Protein AF-A0A9P5VNW7-F1 (afdb_monomer_lite)

pLDDT: mean 82.95, std 14.69, range [48.78, 95.94]

Organism: NCBI:txid64525

Radius of gyration: 18.59 Å; chains: 1; bounding box: 66×27×34 Å

Secondary structure (DSSP, 8-state):
--TTTTTSTTSS--------EEEEEEETTS-EEEEEE-TT--EEEE---TTEEEEEEESSS--EEEESSSSS-S-EEEEPTTEEEE-GGG--EEE-S-TTSPPEE--S----TT-

Foldseek 3Di:
DCVVVVVVVVPPPPPVPFDKWWKWWAFPVRDIDIDIDTQQAKEKAFAQDQGGFKIFTEDDPKWKWFDLDRFPDDDTDIADYRGMDGPCNSTGMMIMHDPPHDYDYPDDDHDHPPD

Sequence (115 aa):
MYKFVLLLVALSAQMAHAQTYTVRLTNNSGYGVLLTAGADDRPCYCVKNTQTNTIESSFGDGVTKVFSRSDCTGSYSTIAPDNKIYNAQWVNSISFGNPNVASWPTGDGCPNYYD

Structure (mmCIF, N/CA/C/O backbone):
data_AF-A0A9P5VNW7-F1
#
_entry.id   AF-A0A9P5VNW7-F1
#
loop_
_atom_site.group_PDB
_atom_site.id
_atom_site.type_symbol
_atom_site.label_atom_id
_atom_site.label_alt_id
_atom_site.label_comp_id
_atom_site.label_asym_id
_atom_site.label_entity_id
_atom_site.label_seq_id
_atom_site.pdbx_PDB_ins_code
_atom_site.Cartn_x
_atom_site.Cartn_y
_atom_site.Cartn_z
_atom_site.occupancy
_atom_site.B_iso_or_equiv
_atom_site.auth_seq_id
_atom_site.auth_comp_id
_atom_site.auth_asym_id
_atom_site.auth_atom_id
_atom_site.pdbx_PDB_model_num
ATOM 1 N N . MET A 1 1 ? 54.433 5.546 -15.930 1.00 51.28 1 MET A N 1
ATOM 2 C CA . MET A 1 1 ? 53.412 4.477 -15.819 1.00 51.28 1 MET A CA 1
ATOM 3 C C . MET A 1 1 ? 52.406 4.794 -14.702 1.00 51.28 1 MET A C 1
ATOM 5 O O . MET A 1 1 ? 52.180 3.981 -13.825 1.00 51.28 1 MET A O 1
ATOM 9 N N . TYR A 1 2 ? 51.802 5.987 -14.722 1.00 51.44 2 TYR A N 1
ATOM 10 C CA . TYR A 1 2 ? 50.876 6.474 -13.676 1.00 51.44 2 TYR A CA 1
ATOM 11 C C . TYR A 1 2 ? 49.561 7.023 -14.259 1.00 51.44 2 TYR A C 1
ATOM 13 O O . TYR A 1 2 ? 48.603 7.254 -13.535 1.00 51.44 2 TYR A O 1
ATOM 21 N N . LYS A 1 3 ? 49.489 7.187 -15.590 1.00 48.78 3 LYS A N 1
ATOM 22 C CA . LYS A 1 3 ? 48.310 7.717 -16.292 1.00 48.78 3 LYS A CA 1
ATOM 23 C C . LYS A 1 3 ? 47.155 6.717 -16.435 1.00 48.78 3 LYS A C 1
ATOM 25 O O . LYS A 1 3 ? 46.026 7.151 -16.596 1.00 48.78 3 LYS A O 1
ATOM 30 N N . PHE A 1 4 ? 47.414 5.412 -16.335 1.00 52.12 4 PHE A N 1
ATOM 31 C CA . PHE A 1 4 ? 46.364 4.387 -16.435 1.00 52.12 4 PHE A CA 1
ATOM 32 C C . PHE A 1 4 ? 45.700 4.047 -15.094 1.00 52.12 4 PHE A C 1
ATOM 34 O O . PHE A 1 4 ? 44.583 3.547 -15.084 1.00 52.12 4 PHE A O 1
ATOM 41 N N . VAL A 1 5 ? 46.340 4.363 -13.962 1.00 54.38 5 VAL A N 1
ATOM 42 C CA . VAL A 1 5 ? 45.790 4.062 -12.626 1.00 54.38 5 VAL A CA 1
ATOM 43 C C . VAL A 1 5 ? 44.673 5.044 -12.246 1.00 54.38 5 VAL A C 1
ATOM 45 O O . VAL A 1 5 ? 43.717 4.664 -11.581 1.00 54.38 5 VAL A O 1
ATOM 48 N N . LEU A 1 6 ? 44.729 6.286 -12.742 1.00 52.50 6 LEU A N 1
ATOM 49 C CA . LEU A 1 6 ? 43.712 7.311 -12.468 1.00 52.50 6 LEU A CA 1
ATOM 50 C C . LEU A 1 6 ? 42.365 7.067 -13.171 1.00 52.50 6 LEU A C 1
ATOM 52 O O . LEU A 1 6 ? 41.358 7.617 -12.741 1.00 52.50 6 LEU A O 1
ATOM 56 N N . LEU A 1 7 ? 42.320 6.228 -14.213 1.00 52.22 7 LEU A N 1
ATOM 57 C CA . LEU A 1 7 ? 41.075 5.894 -14.918 1.00 52.22 7 LEU A CA 1
ATOM 58 C C . LEU A 1 7 ? 40.265 4.781 -14.232 1.00 52.22 7 LEU A C 1
ATOM 60 O O . LEU A 1 7 ? 39.061 4.698 -14.456 1.00 52.22 7 LEU A O 1
ATOM 64 N N . LEU A 1 8 ? 40.881 3.963 -13.368 1.00 51.78 8 LEU A N 1
ATOM 65 C CA . LEU A 1 8 ? 40.182 2.871 -12.673 1.00 51.78 8 LEU A CA 1
ATOM 66 C C . LEU A 1 8 ? 39.362 3.331 -11.456 1.00 51.78 8 LEU A C 1
ATOM 68 O O . LEU A 1 8 ? 38.465 2.611 -11.034 1.00 51.78 8 LEU A O 1
ATOM 72 N N . VAL A 1 9 ? 39.620 4.524 -10.908 1.00 55.94 9 VAL A N 1
ATOM 73 C CA . VAL A 1 9 ? 38.900 5.039 -9.722 1.00 55.94 9 VAL A CA 1
ATOM 74 C C . VAL A 1 9 ? 37.594 5.758 -10.101 1.00 55.94 9 VAL A C 1
ATOM 76 O O . VAL A 1 9 ? 36.726 5.957 -9.259 1.00 55.94 9 VAL A O 1
ATOM 79 N N . ALA A 1 10 ? 37.402 6.105 -11.378 1.00 54.03 10 ALA A N 1
ATOM 80 C CA . ALA A 1 10 ? 36.199 6.799 -11.848 1.00 54.03 10 ALA A CA 1
ATOM 81 C C . ALA A 1 10 ? 35.018 5.864 -12.184 1.00 54.03 10 ALA A C 1
ATOM 83 O O . ALA A 1 10 ? 33.925 6.354 -12.459 1.00 54.03 10 ALA A O 1
ATOM 84 N N . LEU A 1 11 ? 35.211 4.537 -12.175 1.00 54.84 11 LEU A N 1
ATOM 85 C CA . LEU A 1 11 ? 34.208 3.573 -12.659 1.00 54.84 11 LEU A CA 1
ATOM 86 C C . LEU A 1 11 ? 33.514 2.755 -11.556 1.00 54.84 11 LEU A C 1
ATOM 88 O O . LEU A 1 11 ? 32.689 1.899 -11.858 1.00 54.84 11 LEU A O 1
ATOM 92 N N . SER A 1 12 ? 33.804 3.002 -10.279 1.00 56.91 12 SER A N 1
ATOM 93 C CA . SER A 1 12 ? 33.273 2.195 -9.172 1.00 56.91 12 SER A CA 1
ATOM 94 C C . SER A 1 12 ? 32.530 3.043 -8.141 1.00 56.91 12 SER A C 1
ATOM 96 O O . SER A 1 12 ? 32.935 3.117 -6.985 1.00 56.91 12 SER A O 1
ATOM 98 N N . ALA A 1 13 ? 31.454 3.711 -8.553 1.00 54.38 13 ALA A N 1
ATOM 99 C CA . ALA A 1 13 ? 30.502 4.304 -7.611 1.00 54.38 13 ALA A CA 1
ATOM 100 C C . ALA A 1 13 ? 29.102 4.480 -8.219 1.00 54.38 13 ALA A C 1
ATOM 102 O O . ALA A 1 13 ? 28.414 5.453 -7.938 1.00 54.38 13 ALA A O 1
ATOM 103 N N . GLN A 1 14 ? 28.648 3.542 -9.050 1.00 54.75 14 GLN A N 1
ATOM 104 C CA . GLN A 1 14 ? 27.208 3.361 -9.227 1.00 54.75 14 GLN A CA 1
ATOM 105 C C . GLN A 1 14 ? 26.788 2.312 -8.207 1.00 54.75 14 GLN A C 1
ATOM 107 O O . GLN A 1 14 ? 26.656 1.132 -8.522 1.00 54.75 14 GLN A O 1
ATOM 112 N N . MET A 1 15 ? 26.669 2.728 -6.943 1.00 49.06 15 MET A N 1
ATOM 113 C CA . MET A 1 15 ? 25.884 1.943 -6.001 1.00 49.06 15 MET A CA 1
ATOM 114 C C . MET A 1 15 ? 24.460 1.973 -6.544 1.00 49.06 15 MET A C 1
ATOM 116 O O . MET A 1 15 ? 23.761 2.974 -6.402 1.00 49.06 15 MET A O 1
ATOM 120 N N . ALA A 1 16 ? 24.069 0.908 -7.242 1.00 51.81 16 ALA A N 1
ATOM 121 C CA . ALA A 1 16 ? 22.677 0.626 -7.517 1.00 51.81 16 ALA A CA 1
ATOM 122 C C . ALA A 1 16 ? 22.002 0.506 -6.149 1.00 51.81 16 ALA A C 1
ATOM 124 O O . ALA A 1 16 ? 22.081 -0.528 -5.486 1.00 51.81 16 ALA A O 1
ATOM 125 N N . HIS A 1 17 ? 21.430 1.609 -5.668 1.00 54.09 17 HIS A N 1
ATOM 126 C CA . HIS A 1 17 ? 20.517 1.564 -4.547 1.00 54.09 17 HIS A CA 1
ATOM 127 C C . HIS A 1 17 ? 19.375 0.665 -5.002 1.00 54.09 17 HIS A C 1
ATOM 129 O O . HIS A 1 17 ? 18.601 1.053 -5.872 1.00 54.09 17 HIS A O 1
ATOM 135 N N . ALA A 1 18 ? 19.312 -0.552 -4.462 1.00 61.03 18 ALA A N 1
ATOM 136 C CA . ALA A 1 18 ? 18.150 -1.406 -4.618 1.00 61.03 18 ALA A CA 1
ATOM 137 C C . ALA A 1 18 ? 16.964 -0.653 -4.000 1.00 61.03 18 ALA A C 1
ATOM 139 O O . ALA A 1 18 ? 16.787 -0.645 -2.780 1.00 61.03 18 ALA A O 1
ATOM 140 N N . GLN A 1 19 ? 16.213 0.074 -4.832 1.00 73.69 19 GLN A N 1
ATOM 141 C CA . GLN A 1 19 ? 15.018 0.778 -4.394 1.00 73.69 19 GLN A CA 1
ATOM 142 C C . GLN A 1 19 ? 14.027 -0.285 -3.925 1.00 73.69 19 GLN A C 1
ATOM 144 O O . GLN A 1 19 ? 13.680 -1.202 -4.661 1.00 73.69 19 GLN A O 1
ATOM 149 N N . THR A 1 20 ? 13.637 -0.206 -2.658 1.00 85.00 20 THR A N 1
ATOM 150 C CA . THR A 1 20 ? 12.613 -1.075 -2.085 1.00 85.00 20 THR A CA 1
ATOM 151 C C . THR A 1 20 ? 11.455 -0.185 -1.697 1.00 85.00 20 THR A C 1
ATOM 153 O O . THR A 1 20 ? 11.628 0.740 -0.904 1.00 85.00 20 THR A O 1
ATOM 156 N N . TYR A 1 21 ? 10.287 -0.455 -2.263 1.00 88.69 21 TYR A N 1
ATOM 157 C CA . TYR A 1 21 ? 9.066 0.263 -1.930 1.00 88.69 21 TYR A CA 1
ATOM 158 C C . TYR A 1 21 ? 8.377 -0.438 -0.776 1.00 88.69 21 TYR A C 1
ATOM 160 O O . TYR A 1 21 ? 8.341 -1.671 -0.735 1.00 88.69 21 TYR A O 1
ATOM 168 N N . THR A 1 22 ? 7.822 0.329 0.158 1.00 91.50 22 THR A N 1
ATOM 169 C CA . THR A 1 22 ? 7.189 -0.256 1.338 1.00 91.50 22 THR A CA 1
ATOM 170 C C . THR A 1 22 ? 5.845 0.380 1.648 1.00 91.50 22 THR A C 1
ATOM 172 O O . THR A 1 22 ? 5.639 1.580 1.469 1.00 91.50 22 THR A O 1
ATOM 175 N N . VAL A 1 23 ? 4.913 -0.443 2.120 1.00 92.75 23 VAL A N 1
ATOM 176 C CA . VAL A 1 23 ? 3.610 0.002 2.616 1.00 92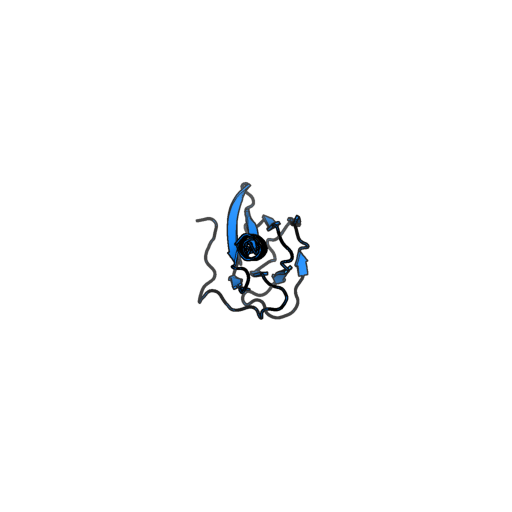.75 23 VAL A CA 1
ATOM 177 C C . VAL A 1 23 ? 3.370 -0.645 3.967 1.00 92.75 23 VAL A C 1
ATOM 179 O O . VAL A 1 23 ? 3.466 -1.864 4.101 1.00 92.75 23 VAL A O 1
ATOM 182 N N . ARG A 1 24 ? 3.041 0.160 4.977 1.00 93.50 24 ARG A N 1
ATOM 183 C CA . ARG A 1 24 ? 2.673 -0.331 6.305 1.00 93.50 24 ARG A CA 1
ATOM 184 C C . ARG A 1 24 ? 1.159 -0.304 6.474 1.00 93.50 24 ARG A C 1
ATOM 186 O O . ARG A 1 24 ? 0.524 0.739 6.323 1.00 93.50 24 ARG A O 1
ATOM 193 N N . LEU A 1 25 ? 0.594 -1.454 6.823 1.00 93.69 25 LEU A N 1
ATOM 194 C CA . LEU A 1 25 ? -0.806 -1.617 7.201 1.00 93.69 25 LEU A CA 1
ATOM 195 C C . LEU A 1 25 ? -0.887 -1.689 8.717 1.00 93.69 25 LEU A C 1
ATOM 197 O O . LEU A 1 25 ? -0.236 -2.548 9.297 1.00 93.69 25 LEU A O 1
ATOM 201 N N . THR A 1 26 ? -1.722 -0.874 9.352 1.00 94.56 26 THR A N 1
ATOM 202 C CA . THR A 1 26 ? -1.929 -0.933 10.809 1.00 94.56 26 THR A CA 1
ATOM 203 C C . THR A 1 26 ? -3.395 -1.184 11.110 1.00 94.56 26 THR A C 1
ATOM 205 O O . THR A 1 26 ? -4.260 -0.508 10.547 1.00 94.56 26 THR A O 1
ATOM 208 N N . ASN A 1 27 ? -3.686 -2.143 11.988 1.00 94.00 27 ASN A N 1
ATOM 209 C CA . ASN A 1 27 ? -5.049 -2.430 12.416 1.00 94.00 27 ASN A CA 1
ATOM 210 C C . ASN A 1 27 ? -5.538 -1.479 13.527 1.00 94.00 27 ASN A C 1
ATOM 212 O O . ASN A 1 27 ? -4.788 -0.647 14.043 1.00 94.00 27 ASN A O 1
ATOM 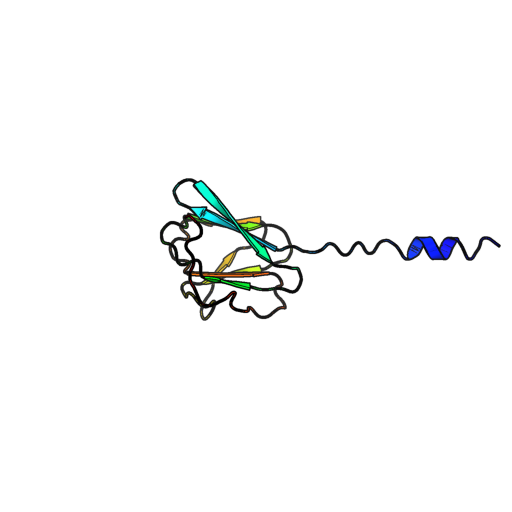216 N N . ASN A 1 28 ? -6.807 -1.610 13.920 1.00 91.50 28 ASN A N 1
ATOM 217 C CA . ASN A 1 28 ? -7.411 -0.811 14.996 1.00 91.50 28 ASN A CA 1
ATOM 218 C C . ASN A 1 28 ? -6.723 -0.986 16.368 1.00 91.50 28 ASN A C 1
ATOM 220 O O . ASN A 1 28 ? -6.790 -0.081 17.195 1.00 91.50 28 ASN A O 1
ATOM 224 N N . SER A 1 29 ? -6.052 -2.117 16.607 1.00 92.19 29 SER A N 1
ATOM 225 C CA . SER A 1 29 ? -5.316 -2.399 17.849 1.00 92.19 29 SER A CA 1
ATOM 226 C C . SER A 1 29 ? -3.884 -1.846 17.844 1.00 92.19 29 SER A C 1
ATOM 228 O O . SER A 1 29 ? -3.163 -2.014 18.825 1.00 92.19 29 SER A O 1
ATOM 230 N N . GLY A 1 30 ? -3.447 -1.215 16.749 1.00 91.44 30 GLY A N 1
ATOM 231 C CA . GLY A 1 30 ? -2.085 -0.702 16.585 1.00 91.44 30 GLY A CA 1
ATOM 232 C C . GLY A 1 30 ? -1.063 -1.735 16.096 1.00 91.44 30 GLY A C 1
ATOM 233 O O . GLY A 1 30 ? 0.106 -1.392 15.939 1.00 91.44 30 GLY A O 1
ATOM 234 N N . TYR A 1 31 ? -1.476 -2.977 15.822 1.00 92.00 31 TYR A N 1
ATOM 235 C CA . TYR A 1 31 ? -0.607 -3.989 15.221 1.00 92.00 31 TYR A CA 1
ATOM 236 C C . TYR A 1 31 ? -0.378 -3.675 13.739 1.00 92.00 31 TYR A C 1
ATOM 238 O O . TYR A 1 31 ? -1.326 -3.343 13.023 1.00 92.00 31 TYR A O 1
ATOM 246 N N . GLY A 1 32 ? 0.874 -3.775 13.283 1.00 91.62 32 GLY A N 1
ATOM 247 C CA . GLY A 1 32 ? 1.283 -3.360 11.946 1.00 91.62 32 GLY A CA 1
ATOM 248 C C . GLY A 1 32 ? 1.993 -4.451 11.148 1.00 91.62 32 GLY A C 1
ATOM 249 O O . GLY A 1 32 ? 2.851 -5.146 11.682 1.00 91.62 32 GLY A O 1
ATOM 250 N N . VAL A 1 33 ? 1.691 -4.532 9.852 1.00 91.50 33 VAL A N 1
ATOM 251 C CA . VAL A 1 33 ? 2.391 -5.372 8.869 1.00 91.50 33 VAL A CA 1
ATOM 252 C C . VAL A 1 33 ? 3.049 -4.502 7.815 1.00 91.50 33 VAL A C 1
ATOM 254 O O . VAL A 1 33 ? 2.473 -3.511 7.367 1.00 91.50 33 VAL A O 1
ATOM 257 N N . LEU A 1 34 ? 4.263 -4.878 7.418 1.00 91.69 34 LEU A N 1
ATOM 258 C CA . LEU A 1 34 ? 5.014 -4.224 6.356 1.00 91.69 34 LEU A CA 1
ATOM 259 C C . LEU A 1 34 ? 4.963 -5.078 5.087 1.00 91.69 34 LEU A C 1
ATOM 261 O O . LEU A 1 34 ? 5.400 -6.226 5.094 1.00 91.69 34 LEU A O 1
ATOM 265 N N . LEU A 1 35 ? 4.454 -4.499 4.006 1.00 90.94 35 LEU A N 1
ATOM 266 C CA . LEU A 1 35 ? 4.536 -5.049 2.658 1.00 90.94 35 LEU A CA 1
ATOM 267 C C . LEU A 1 35 ? 5.720 -4.409 1.934 1.00 90.94 35 LEU A C 1
ATOM 269 O O . LEU A 1 35 ? 5.984 -3.217 2.113 1.00 90.94 35 LEU A O 1
ATOM 273 N N . THR A 1 36 ? 6.416 -5.185 1.107 1.00 90.38 36 THR A N 1
ATOM 274 C CA . THR A 1 36 ? 7.593 -4.732 0.361 1.00 90.38 36 THR A CA 1
ATOM 275 C C . THR A 1 36 ? 7.477 -5.088 -1.120 1.00 90.38 36 THR A C 1
ATOM 277 O O . THR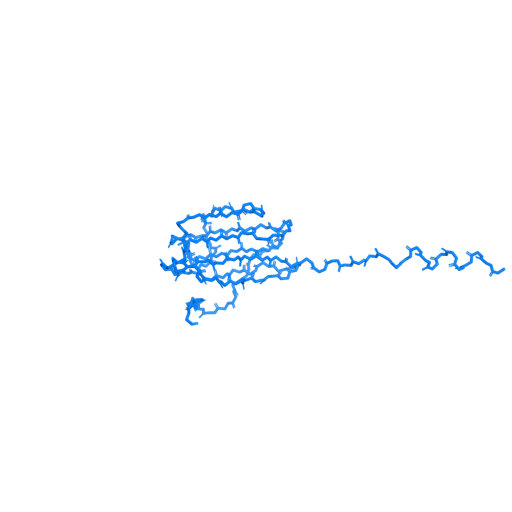 A 1 36 ? 6.834 -6.070 -1.485 1.00 90.38 36 THR A O 1
ATOM 280 N N . ALA A 1 37 ? 8.084 -4.272 -1.978 1.00 89.44 37 ALA A N 1
ATOM 281 C CA . ALA A 1 37 ? 8.204 -4.517 -3.411 1.00 89.44 37 ALA A CA 1
ATOM 282 C C . ALA A 1 37 ? 9.607 -4.126 -3.886 1.00 89.44 37 ALA A C 1
ATOM 284 O O . ALA A 1 37 ? 10.184 -3.157 -3.380 1.00 89.44 37 ALA A O 1
ATOM 285 N N . GLY A 1 38 ? 10.147 -4.877 -4.846 1.00 88.00 38 GLY A N 1
ATOM 286 C CA . GLY A 1 38 ? 11.418 -4.559 -5.491 1.00 88.00 38 GLY A CA 1
ATOM 287 C C . GLY A 1 38 ? 11.336 -3.328 -6.400 1.00 88.00 38 GLY A C 1
ATOM 288 O O . GLY A 1 38 ? 10.254 -2.826 -6.704 1.00 88.00 38 GLY A O 1
ATOM 289 N N . ALA A 1 39 ? 12.499 -2.859 -6.857 1.00 85.44 39 ALA A N 1
ATOM 290 C CA . ALA A 1 39 ? 12.638 -1.659 -7.689 1.00 85.44 39 ALA A CA 1
ATOM 291 C C . ALA A 1 39 ? 11.897 -1.755 -9.035 1.00 85.44 39 ALA A C 1
ATOM 293 O O . ALA A 1 39 ? 11.394 -0.757 -9.549 1.00 85.44 39 ALA A O 1
ATOM 294 N N . ASP A 1 40 ? 11.810 -2.964 -9.589 1.00 88.31 40 ASP A N 1
ATOM 295 C CA . ASP A 1 40 ? 11.175 -3.244 -10.880 1.00 88.31 40 ASP A CA 1
ATOM 296 C C . ASP A 1 40 ? 9.788 -3.878 -10.724 1.00 88.31 40 ASP A C 1
ATOM 298 O O . ASP A 1 40 ? 9.183 -4.320 -11.700 1.00 88.31 40 ASP A O 1
ATOM 302 N N . ASP A 1 41 ? 9.266 -3.903 -9.497 1.00 89.75 41 ASP A N 1
ATOM 303 C CA . ASP A 1 41 ? 8.009 -4.555 -9.180 1.00 89.75 41 ASP A CA 1
ATOM 304 C C . ASP A 1 41 ? 6.896 -3.557 -8.896 1.00 89.75 41 ASP A C 1
ATOM 306 O O . ASP A 1 41 ? 7.090 -2.435 -8.414 1.00 89.75 41 ASP A O 1
ATOM 310 N N . ARG A 1 42 ? 5.677 -4.025 -9.161 1.00 91.75 42 ARG A N 1
ATOM 311 C CA . ARG A 1 42 ? 4.455 -3.365 -8.730 1.00 91.75 42 ARG A CA 1
ATOM 312 C C . ARG A 1 42 ? 3.392 -4.392 -8.337 1.00 91.75 42 ARG A C 1
ATOM 314 O O . ARG A 1 42 ? 2.425 -4.596 -9.072 1.00 91.75 42 ARG A O 1
ATOM 321 N N . PRO A 1 43 ? 3.551 -5.074 -7.199 1.00 92.44 43 PRO A N 1
ATOM 322 C CA . PRO A 1 43 ? 2.563 -6.038 -6.751 1.00 92.44 43 PRO A CA 1
ATOM 323 C C . PRO A 1 43 ? 1.204 -5.376 -6.505 1.00 92.44 43 PRO A C 1
ATOM 325 O O . PRO A 1 43 ? 1.107 -4.216 -6.095 1.00 92.44 43 PRO A O 1
ATOM 328 N N . CYS A 1 44 ? 0.147 -6.139 -6.749 1.00 92.81 44 CYS A N 1
ATOM 329 C CA . CYS A 1 44 ? -1.202 -5.885 -6.282 1.00 92.81 44 CYS A CA 1
ATOM 330 C C . CYS A 1 44 ? -1.520 -6.873 -5.160 1.00 92.81 44 CYS A C 1
ATOM 332 O O . CYS A 1 44 ? -1.690 -8.067 -5.411 1.00 92.81 44 CYS A O 1
ATOM 334 N N . TYR A 1 45 ? -1.632 -6.356 -3.942 1.00 92.00 45 TYR A N 1
ATOM 335 C CA . TYR A 1 45 ? -2.033 -7.123 -2.771 1.00 92.00 45 TYR A CA 1
ATOM 336 C C . TYR A 1 45 ? -3.522 -6.935 -2.510 1.00 92.00 45 TYR A C 1
ATOM 338 O O . TYR A 1 45 ? -3.992 -5.801 -2.389 1.00 92.00 45 TYR A O 1
ATOM 346 N N . CYS A 1 46 ? -4.263 -8.030 -2.343 1.00 91.25 46 CYS A N 1
ATOM 347 C CA . CYS A 1 46 ? -5.572 -7.951 -1.704 1.00 91.25 46 CYS A CA 1
ATOM 348 C C . CYS A 1 46 ? -5.374 -7.701 -0.207 1.00 91.25 46 CYS A C 1
ATOM 350 O O . CYS A 1 46 ? -4.627 -8.436 0.431 1.00 91.25 46 CYS A O 1
ATOM 352 N N . VAL A 1 47 ? -6.047 -6.687 0.339 1.00 90.19 47 VAL A N 1
ATOM 353 C CA . VAL A 1 47 ? -5.990 -6.278 1.757 1.00 90.19 47 VAL A CA 1
ATOM 354 C C . VAL A 1 47 ? -7.378 -6.125 2.372 1.00 90.19 47 VAL A C 1
ATOM 356 O O . VAL A 1 47 ? -7.533 -5.419 3.360 1.00 90.19 47 VAL A O 1
ATOM 359 N N . LYS A 1 48 ? -8.393 -6.758 1.770 1.00 84.38 48 LYS A N 1
ATOM 360 C CA . LYS A 1 48 ? -9.800 -6.723 2.190 1.00 84.38 48 LYS A CA 1
ATOM 361 C C . LYS A 1 48 ? -9.952 -7.197 3.637 1.00 84.38 48 LYS A C 1
ATOM 363 O O . LYS A 1 48 ? -10.217 -8.365 3.903 1.00 84.38 48 LYS A O 1
ATOM 368 N N . ASN A 1 49 ? -9.767 -6.275 4.571 1.00 77.75 49 ASN A N 1
ATOM 369 C CA . ASN A 1 49 ? -9.796 -6.519 5.998 1.00 77.75 49 ASN A CA 1
ATOM 370 C C . ASN A 1 49 ? -10.452 -5.323 6.689 1.00 77.75 49 ASN A C 1
ATOM 372 O O . ASN A 1 49 ? -9.979 -4.190 6.612 1.00 77.75 49 ASN A O 1
ATOM 376 N N . THR A 1 50 ? -11.543 -5.584 7.408 1.00 75.69 50 THR A N 1
ATOM 377 C CA . THR A 1 50 ? -12.310 -4.548 8.114 1.00 75.69 50 THR A CA 1
ATOM 378 C C . THR A 1 50 ? -11.553 -3.936 9.292 1.00 75.69 50 THR A C 1
ATOM 380 O O . THR A 1 50 ? -12.033 -2.980 9.895 1.00 75.69 50 THR A O 1
ATOM 383 N N . GLN A 1 51 ? -10.392 -4.482 9.659 1.00 86.44 51 GLN A N 1
ATOM 384 C CA . GLN A 1 51 ? -9.579 -3.972 10.756 1.00 86.44 51 GLN A CA 1
ATOM 385 C C . GLN A 1 51 ? -8.497 -2.986 10.313 1.00 86.44 51 GLN A C 1
ATOM 387 O O . GLN A 1 51 ? -7.920 -2.345 11.190 1.00 86.44 51 GLN A O 1
ATOM 392 N N . THR A 1 52 ? -8.206 -2.845 9.013 1.00 91.69 52 THR A N 1
ATOM 393 C CA . THR A 1 52 ? -7.154 -1.935 8.531 1.00 91.69 52 THR A CA 1
ATOM 394 C C . THR A 1 52 ? -7.546 -0.484 8.801 1.00 91.69 52 THR A C 1
ATOM 396 O O . THR A 1 52 ? -8.414 0.089 8.147 1.00 91.69 52 THR A O 1
ATOM 399 N N . ASN A 1 53 ? -6.897 0.114 9.796 1.00 93.75 53 ASN A N 1
ATOM 400 C CA . ASN A 1 53 ? -7.154 1.475 10.240 1.00 93.75 53 ASN A CA 1
ATOM 401 C C . ASN A 1 53 ? -6.359 2.483 9.411 1.00 93.75 53 ASN A C 1
ATOM 403 O O . ASN A 1 53 ? -6.909 3.471 8.922 1.00 93.75 53 ASN A O 1
ATOM 407 N N . THR A 1 54 ? -5.063 2.222 9.235 1.00 95.38 54 THR A N 1
ATOM 408 C CA . THR A 1 54 ? -4.165 3.114 8.499 1.00 95.38 54 THR A CA 1
ATOM 409 C C . THR A 1 54 ? -3.371 2.367 7.449 1.00 95.38 54 THR A C 1
ATOM 411 O O . THR A 1 54 ? -2.924 1.242 7.681 1.00 95.38 54 THR A O 1
ATOM 414 N N . ILE A 1 55 ? -3.140 3.044 6.328 1.00 95.06 55 ILE A N 1
ATOM 415 C CA . ILE A 1 55 ? -2.207 2.619 5.288 1.00 95.06 55 ILE A CA 1
ATOM 416 C C . ILE A 1 55 ? -1.202 3.746 5.116 1.00 95.06 55 ILE A C 1
ATOM 418 O O . ILE A 1 55 ? -1.580 4.875 4.797 1.00 95.06 55 ILE A O 1
ATOM 422 N N . GLU A 1 56 ? 0.064 3.437 5.349 1.00 94.44 56 GLU A N 1
ATOM 423 C CA . GLU A 1 56 ? 1.184 4.360 5.230 1.00 94.44 56 GLU A CA 1
ATOM 424 C C . GLU A 1 56 ? 2.060 3.935 4.056 1.00 94.44 56 GLU A C 1
ATOM 426 O O . GLU A 1 56 ? 2.500 2.788 3.984 1.00 94.44 56 GLU A O 1
ATOM 431 N N . SER A 1 57 ? 2.279 4.857 3.123 1.00 91.12 57 SER A N 1
ATOM 432 C CA . SER A 1 57 ? 3.214 4.675 2.019 1.00 91.12 57 SER A CA 1
ATOM 433 C C . SER A 1 57 ? 4.580 5.153 2.487 1.00 91.12 57 SER A C 1
ATOM 435 O O . SER A 1 57 ? 4.735 6.325 2.818 1.00 91.12 57 SER A O 1
ATOM 437 N N . SER A 1 58 ? 5.568 4.268 2.518 1.00 77.19 58 SER A N 1
ATOM 438 C CA . SER A 1 58 ? 6.889 4.566 3.069 1.00 77.19 58 SER A CA 1
ATOM 439 C C . SER A 1 58 ? 7.968 4.525 1.987 1.00 77.19 58 SER A C 1
ATOM 441 O O . SER A 1 58 ? 8.083 3.527 1.274 1.00 77.19 58 SER A O 1
ATOM 443 N N . PHE A 1 59 ? 8.763 5.602 1.948 1.00 65.69 59 PHE A N 1
ATOM 444 C CA . PHE A 1 59 ? 10.053 5.806 1.279 1.00 65.69 59 PHE A CA 1
ATOM 445 C C . PHE A 1 59 ? 10.169 5.469 -0.219 1.00 65.69 59 PHE A C 1
ATOM 447 O O . PHE A 1 59 ? 9.978 4.342 -0.670 1.00 65.69 59 PHE A O 1
ATOM 454 N N . GLY A 1 60 ? 10.619 6.471 -0.980 1.00 63.47 60 GLY A N 1
ATOM 455 C CA . GLY A 1 60 ? 10.996 6.361 -2.390 1.00 63.47 60 GLY A CA 1
ATOM 456 C C . GLY A 1 60 ? 10.121 7.193 -3.328 1.00 63.47 60 GLY A C 1
ATOM 457 O O . GLY A 1 60 ? 9.199 7.889 -2.915 1.00 63.47 60 GLY A O 1
ATOM 458 N N . ASP A 1 61 ? 10.414 7.101 -4.619 1.00 69.44 61 ASP A N 1
ATOM 459 C CA . ASP A 1 61 ? 9.655 7.685 -5.737 1.00 69.44 61 ASP A CA 1
ATOM 460 C C . ASP A 1 61 ? 8.459 6.814 -6.179 1.00 69.44 61 ASP A C 1
ATOM 462 O O . ASP A 1 61 ? 7.834 7.052 -7.216 1.00 69.44 61 ASP A O 1
ATOM 466 N N . GLY A 1 62 ? 8.139 5.791 -5.385 1.00 77.12 62 GLY A N 1
ATOM 467 C CA . GLY A 1 62 ? 7.075 4.840 -5.657 1.00 77.12 62 GLY A CA 1
ATOM 468 C C . GLY A 1 62 ? 5.693 5.461 -5.519 1.00 77.12 62 GLY A C 1
ATOM 469 O O . GLY A 1 62 ? 5.478 6.428 -4.787 1.00 77.12 62 GLY A O 1
ATOM 470 N N . VAL A 1 63 ? 4.720 4.871 -6.211 1.00 87.88 63 VAL A N 1
ATOM 471 C CA . VAL A 1 63 ? 3.325 5.325 -6.160 1.00 87.88 63 VAL A CA 1
ATOM 472 C C . VAL A 1 63 ? 2.451 4.244 -5.552 1.00 87.88 63 VAL A C 1
ATOM 474 O O . VAL A 1 63 ? 2.270 3.183 -6.153 1.00 87.88 63 VAL A O 1
ATOM 477 N N . THR A 1 64 ? 1.834 4.560 -4.415 1.00 94.94 64 THR A N 1
ATOM 478 C CA . THR A 1 64 ? 0.852 3.696 -3.755 1.00 94.94 64 THR A CA 1
ATOM 479 C C . THR A 1 64 ? -0.557 4.068 -4.200 1.00 94.94 64 THR A C 1
ATOM 481 O O . THR A 1 64 ? -1.040 5.172 -3.947 1.00 94.94 64 THR A O 1
ATOM 484 N N . LYS A 1 65 ? -1.229 3.131 -4.866 1.00 95.12 65 LYS A N 1
ATOM 485 C CA . LYS A 1 65 ? -2.633 3.202 -5.272 1.00 95.12 65 LYS A CA 1
ATOM 486 C C . LYS A 1 65 ? -3.460 2.272 -4.398 1.00 95.12 65 LYS A C 1
ATOM 488 O O . LYS A 1 65 ? -3.104 1.108 -4.224 1.00 95.12 65 LYS A O 1
ATOM 493 N N . VAL A 1 66 ? -4.581 2.769 -3.897 1.00 95.81 66 VAL A N 1
ATOM 494 C CA . VAL A 1 66 ? -5.534 2.004 -3.088 1.00 95.81 66 VAL A CA 1
ATOM 495 C C . VAL A 1 66 ? -6.882 1.928 -3.792 1.00 95.81 66 VAL A C 1
ATOM 497 O O . VAL A 1 66 ? -7.324 2.897 -4.415 1.00 95.81 66 VAL A O 1
ATOM 500 N N . PHE A 1 67 ? -7.530 0.771 -3.693 1.00 95.19 67 PHE A N 1
ATOM 501 C CA . PHE A 1 67 ? -8.735 0.444 -4.447 1.00 95.19 67 PHE A CA 1
ATOM 502 C C . PHE A 1 67 ? -9.819 -0.090 -3.514 1.00 95.19 67 PHE A C 1
ATOM 504 O O . PHE A 1 67 ? -9.538 -0.806 -2.554 1.00 95.19 67 PHE A O 1
ATOM 511 N N . SER A 1 68 ? -11.078 0.200 -3.840 1.00 94.44 68 SER A N 1
ATOM 512 C CA . SER A 1 68 ? -12.239 -0.431 -3.199 1.00 94.44 68 SER A CA 1
ATOM 513 C C . SER A 1 68 ? -12.562 -1.811 -3.783 1.00 94.44 68 SER A C 1
ATOM 515 O O . SER A 1 68 ? -13.426 -2.517 -3.270 1.00 94.44 68 SER A O 1
ATOM 517 N N . ARG A 1 69 ? -11.882 -2.224 -4.855 1.00 92.31 69 ARG A N 1
ATOM 518 C CA . ARG A 1 69 ? -11.922 -3.591 -5.389 1.00 92.31 69 ARG A CA 1
ATOM 519 C C . ARG A 1 69 ? -10.749 -4.406 -4.857 1.00 92.31 69 ARG A C 1
ATOM 521 O O . ARG A 1 69 ? -9.802 -3.837 -4.341 1.00 92.31 69 ARG A O 1
ATOM 528 N N . SER A 1 70 ? -10.836 -5.730 -4.945 1.00 91.31 70 SER A N 1
ATOM 529 C CA . SER A 1 70 ? -9.818 -6.659 -4.429 1.00 91.31 70 SER A CA 1
ATOM 530 C C . SER A 1 70 ? -8.740 -7.042 -5.451 1.00 91.31 70 SER A C 1
ATOM 532 O O . SER A 1 70 ? -7.852 -7.818 -5.124 1.00 91.31 70 SER A O 1
ATOM 534 N N . ASP A 1 71 ? -8.821 -6.528 -6.679 1.00 89.50 71 ASP A N 1
ATOM 535 C CA . ASP A 1 71 ? -8.019 -6.940 -7.841 1.00 89.50 71 ASP A CA 1
ATOM 536 C C . ASP A 1 71 ? -7.185 -5.794 -8.451 1.00 89.50 71 ASP A C 1
ATOM 538 O O . ASP A 1 71 ? -6.668 -5.914 -9.558 1.00 89.50 71 ASP A O 1
ATOM 542 N N . CYS A 1 72 ? -7.070 -4.661 -7.747 1.00 92.31 72 CYS A N 1
ATOM 543 C CA . CYS A 1 72 ? -6.430 -3.427 -8.223 1.00 92.31 72 CYS A CA 1
ATOM 544 C C . CYS A 1 72 ? -6.963 -2.904 -9.567 1.00 92.31 72 CYS A C 1
ATOM 546 O O . CYS A 1 72 ? -6.231 -2.261 -10.324 1.00 92.31 72 CYS A O 1
ATOM 548 N N . THR A 1 73 ? -8.243 -3.147 -9.863 1.00 91.81 73 THR A N 1
ATOM 549 C CA . THR A 1 73 ? -8.922 -2.585 -11.035 1.00 91.81 73 THR A CA 1
ATOM 550 C C . THR A 1 73 ? -9.866 -1.440 -10.669 1.00 91.81 73 THR A C 1
ATOM 552 O O . THR A 1 73 ? -10.326 -1.303 -9.533 1.00 91.81 73 THR A O 1
ATOM 555 N N . GLY A 1 74 ? -10.205 -0.624 -11.670 1.00 91.38 74 GLY A N 1
ATOM 556 C CA . GLY A 1 74 ? -11.166 0.469 -11.535 1.00 91.38 74 GLY A CA 1
ATOM 557 C C . GLY A 1 74 ? -10.574 1.735 -10.914 1.00 91.38 74 GLY A C 1
ATOM 558 O O . GLY A 1 74 ? -9.380 2.011 -11.037 1.00 91.38 74 GLY A O 1
ATOM 559 N N . SER A 1 75 ? -11.441 2.536 -10.293 1.00 95.81 75 SER A N 1
ATOM 560 C CA . SER A 1 75 ? -11.059 3.800 -9.662 1.00 95.81 75 SER A CA 1
ATOM 561 C C . SER A 1 75 ? -10.157 3.574 -8.453 1.00 95.81 75 SER A C 1
ATOM 563 O O . SER A 1 75 ? -10.375 2.653 -7.664 1.00 95.81 75 SER A O 1
ATOM 565 N N . TYR A 1 76 ? -9.181 4.461 -8.284 1.00 95.38 76 TYR A N 1
ATOM 566 C CA . TYR A 1 76 ? -8.221 4.408 -7.191 1.00 95.38 76 TYR A CA 1
ATOM 567 C C . TYR A 1 76 ? -8.008 5.776 -6.558 1.00 95.38 76 TYR A C 1
ATOM 569 O O . TYR A 1 76 ? -8.198 6.811 -7.199 1.00 95.38 76 TYR A O 1
ATOM 577 N N . SER A 1 77 ? -7.534 5.752 -5.316 1.00 95.94 77 SER A N 1
ATOM 578 C CA . SER A 1 77 ? -6.917 6.904 -4.659 1.00 95.94 77 SER A CA 1
ATOM 579 C C . SER A 1 77 ? -5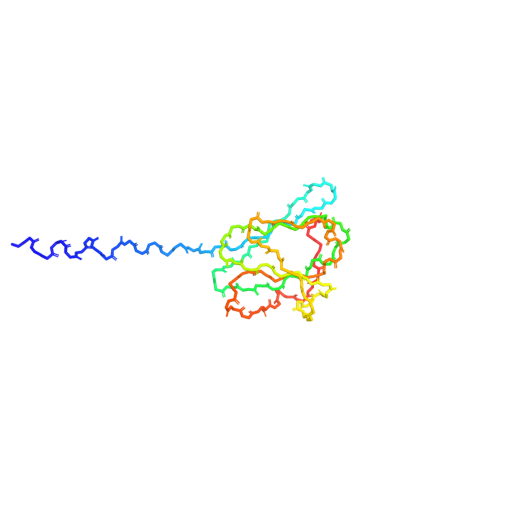.409 6.691 -4.578 1.00 95.94 77 SER A C 1
ATOM 581 O O . SER A 1 77 ? -4.943 5.555 -4.487 1.00 95.94 77 SER A O 1
ATOM 583 N N . THR A 1 78 ? -4.642 7.776 -4.600 1.00 94.62 78 THR A N 1
ATOM 584 C CA . THR A 1 78 ? -3.182 7.726 -4.462 1.00 94.62 78 THR A CA 1
ATOM 585 C C . THR A 1 78 ? -2.778 8.198 -3.072 1.00 94.62 78 THR A C 1
ATOM 587 O O . THR A 1 78 ? -3.268 9.226 -2.605 1.00 94.62 78 THR A O 1
ATOM 590 N N . ILE A 1 79 ? -1.862 7.476 -2.434 1.00 93.75 79 ILE A N 1
ATOM 591 C CA . ILE A 1 79 ? -1.170 7.921 -1.224 1.00 93.75 79 ILE A CA 1
ATOM 592 C C . ILE A 1 79 ? 0.192 8.450 -1.670 1.00 93.75 79 ILE A C 1
ATOM 594 O O . ILE A 1 79 ? 0.950 7.733 -2.324 1.00 93.75 79 ILE A O 1
ATOM 598 N N . ALA A 1 80 ? 0.476 9.717 -1.368 1.00 88.81 80 ALA A N 1
ATOM 599 C CA . ALA A 1 80 ? 1.778 10.305 -1.660 1.00 88.81 80 ALA A CA 1
ATOM 600 C C . ALA A 1 80 ? 2.888 9.601 -0.851 1.00 88.81 80 ALA A C 1
ATOM 602 O O . ALA A 1 80 ? 2.597 9.075 0.229 1.00 88.81 80 ALA A O 1
ATOM 603 N N . PRO A 1 81 ? 4.144 9.606 -1.335 1.00 88.06 81 PRO A N 1
ATOM 604 C CA . PRO A 1 81 ? 5.283 9.139 -0.551 1.00 88.06 81 PRO A CA 1
ATOM 605 C C . PRO A 1 81 ? 5.332 9.795 0.833 1.00 88.06 81 PRO A C 1
ATOM 607 O O . PRO A 1 81 ? 4.991 10.971 0.978 1.00 88.06 81 PRO A O 1
ATOM 610 N N . ASP A 1 82 ? 5.724 9.011 1.837 1.00 87.81 82 ASP A N 1
ATOM 611 C CA . ASP A 1 82 ? 5.846 9.414 3.245 1.00 87.81 82 ASP A CA 1
ATOM 612 C C . ASP A 1 82 ? 4.553 9.989 3.848 1.00 87.81 82 ASP A C 1
ATOM 614 O O . ASP A 1 82 ? 4.559 10.777 4.796 1.00 87.81 82 ASP A O 1
ATOM 618 N N . ASN A 1 83 ? 3.415 9.577 3.289 1.00 92.31 83 ASN A N 1
ATOM 619 C CA . ASN A 1 83 ? 2.091 9.974 3.731 1.00 92.31 83 ASN A CA 1
ATOM 620 C C . ASN A 1 83 ? 1.245 8.747 4.083 1.00 92.31 83 ASN A C 1
ATOM 622 O O . ASN A 1 83 ? 1.556 7.604 3.736 1.00 92.31 83 ASN A O 1
ATOM 626 N N . LYS A 1 84 ? 0.142 8.989 4.785 1.00 94.31 84 LYS A N 1
ATOM 627 C CA . LYS A 1 84 ? -0.786 7.951 5.218 1.00 94.31 84 LYS A CA 1
ATOM 628 C C . LYS A 1 84 ? -2.226 8.399 5.113 1.00 94.31 84 LYS A C 1
ATOM 630 O O . LYS A 1 84 ? -2.548 9.578 5.251 1.00 94.31 84 LYS A O 1
ATOM 635 N N . ILE A 1 85 ? -3.095 7.420 4.929 1.00 95.38 85 ILE A N 1
ATOM 636 C CA . ILE A 1 85 ? -4.538 7.594 5.044 1.00 95.38 85 ILE A CA 1
ATOM 637 C C . ILE A 1 85 ? -5.041 6.909 6.310 1.00 95.38 85 ILE A C 1
ATOM 639 O O . ILE A 1 85 ? -4.485 5.904 6.760 1.00 95.38 85 ILE A O 1
ATOM 643 N N . TYR A 1 86 ? -6.107 7.470 6.865 1.00 95.12 86 TYR A N 1
ATOM 644 C CA . TYR A 1 86 ? -6.814 6.960 8.036 1.00 95.12 86 TYR A CA 1
ATOM 645 C C . TYR A 1 86 ? -8.182 6.423 7.625 1.00 95.12 86 TYR A C 1
ATOM 647 O O . TYR A 1 86 ? -8.679 6.759 6.547 1.00 95.12 86 TYR A O 1
ATOM 655 N N . ASN A 1 87 ? -8.803 5.636 8.504 1.00 94.00 87 ASN A N 1
ATOM 656 C CA . ASN A 1 87 ? -10.087 4.984 8.254 1.00 94.00 87 ASN A CA 1
ATOM 657 C C . ASN A 1 87 ? -10.066 4.176 6.944 1.00 94.00 87 ASN A C 1
ATOM 659 O O . ASN A 1 87 ? -10.941 4.302 6.087 1.00 94.00 87 ASN A O 1
ATOM 663 N N . ALA A 1 88 ? -9.011 3.380 6.764 1.00 95.38 88 ALA A N 1
ATOM 664 C CA . ALA A 1 88 ? -8.734 2.653 5.531 1.00 95.38 88 ALA A CA 1
ATOM 665 C C . ALA A 1 88 ? -9.530 1.340 5.376 1.00 95.38 88 ALA A C 1
ATOM 667 O O . ALA A 1 88 ? -9.228 0.552 4.483 1.00 95.38 88 ALA A O 1
ATOM 668 N N . GLN A 1 89 ? -10.578 1.115 6.178 1.00 93.81 89 GLN A N 1
ATOM 669 C CA . GLN A 1 89 ? -11.374 -0.123 6.163 1.00 93.81 89 GLN A CA 1
ATOM 670 C C . GLN A 1 89 ? -12.135 -0.337 4.842 1.00 93.81 89 GLN A C 1
ATOM 672 O O . GLN A 1 89 ? -12.633 -1.428 4.578 1.00 93.81 89 GLN A O 1
ATOM 677 N N . TRP A 1 90 ? -12.258 0.705 4.016 1.00 93.44 90 TRP A N 1
ATOM 678 C CA . TRP A 1 90 ? -12.870 0.629 2.687 1.00 93.44 90 TRP A CA 1
ATOM 679 C C . TRP A 1 90 ? -11.918 0.084 1.608 1.00 93.44 90 TRP A C 1
ATOM 681 O O . TRP A 1 90 ? -12.371 -0.242 0.507 1.00 93.44 90 TRP A O 1
ATOM 691 N N . VAL A 1 91 ? -10.613 0.013 1.891 1.00 94.56 91 VAL A N 1
ATOM 692 C CA . VAL A 1 91 ? -9.595 -0.442 0.940 1.00 94.56 91 VAL A CA 1
ATOM 693 C C . VAL A 1 91 ? -9.590 -1.966 0.886 1.00 94.56 91 VAL A C 1
ATOM 695 O O . VAL A 1 91 ? -9.419 -2.640 1.896 1.00 94.56 91 VAL A O 1
ATOM 698 N N . ASN A 1 92 ? -9.745 -2.510 -0.317 1.00 93.56 92 ASN A N 1
ATOM 699 C CA . ASN A 1 92 ? -9.778 -3.949 -0.564 1.00 93.56 92 ASN A CA 1
ATOM 700 C C . ASN A 1 92 ? -8.535 -4.458 -1.299 1.00 93.56 92 ASN A C 1
ATOM 702 O O . ASN A 1 92 ? -8.216 -5.642 -1.188 1.00 93.56 92 ASN A O 1
ATOM 706 N N . SER A 1 93 ? -7.807 -3.592 -2.004 1.00 93.69 93 SER A N 1
ATOM 707 C CA . SER A 1 93 ? -6.494 -3.919 -2.557 1.00 93.69 93 SER A CA 1
ATOM 708 C C . SER A 1 93 ? -5.582 -2.701 -2.646 1.00 93.69 93 SER A C 1
ATOM 710 O O . SER A 1 93 ? -6.034 -1.551 -2.664 1.00 93.69 93 SER A O 1
ATOM 712 N N . ILE A 1 94 ? -4.280 -2.965 -2.713 1.00 94.31 94 ILE A N 1
ATOM 713 C CA . ILE A 1 94 ? -3.224 -1.958 -2.809 1.00 94.31 94 ILE A CA 1
ATOM 714 C C . ILE A 1 94 ? -2.267 -2.367 -3.918 1.00 94.31 94 ILE A C 1
ATOM 716 O O . ILE A 1 94 ? -1.802 -3.504 -3.949 1.00 94.31 94 ILE A O 1
ATOM 720 N N . SER A 1 95 ? -1.940 -1.422 -4.794 1.00 94.12 95 SER A N 1
ATOM 721 C CA . SER A 1 95 ? -0.828 -1.540 -5.729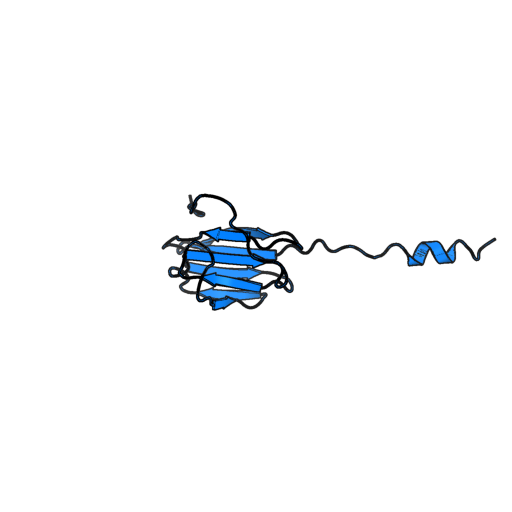 1.00 94.12 95 SER A CA 1
ATOM 722 C C . SER A 1 95 ? 0.224 -0.499 -5.393 1.00 94.12 95 SER A C 1
ATOM 724 O O . SER A 1 95 ? -0.069 0.694 -5.407 1.00 94.12 95 SER A O 1
ATOM 726 N N . PHE A 1 96 ? 1.446 -0.929 -5.116 1.00 93.44 96 PHE A N 1
ATOM 727 C CA . PHE A 1 96 ? 2.553 -0.029 -4.810 1.00 93.44 96 PHE A CA 1
ATOM 728 C C . PHE A 1 96 ? 3.826 -0.515 -5.491 1.00 93.44 96 PHE A C 1
ATOM 730 O O . PHE A 1 96 ? 3.939 -1.694 -5.813 1.00 93.44 96 PHE A O 1
ATOM 737 N N . GLY A 1 97 ? 4.750 0.403 -5.755 1.00 92.00 97 GLY A N 1
ATOM 738 C CA . GLY A 1 97 ? 5.991 0.105 -6.459 1.00 92.00 97 GLY A CA 1
ATOM 739 C C . GLY A 1 97 ? 6.322 1.138 -7.527 1.00 92.00 97 GLY A C 1
ATOM 740 O O . GLY A 1 97 ? 5.838 2.278 -7.479 1.00 92.00 97 GLY A O 1
ATOM 741 N N . ASN A 1 98 ? 7.108 0.714 -8.512 1.00 89.00 98 ASN A N 1
ATOM 742 C CA . ASN A 1 98 ? 7.555 1.568 -9.605 1.00 89.00 98 ASN A CA 1
ATOM 743 C C . ASN A 1 98 ? 6.353 2.099 -10.413 1.00 89.00 98 ASN A C 1
ATOM 745 O O . ASN A 1 98 ? 5.536 1.311 -10.908 1.00 89.00 98 ASN A O 1
ATOM 749 N N . PRO A 1 99 ? 6.204 3.427 -10.582 1.00 86.31 99 PRO A N 1
ATOM 750 C CA . PRO A 1 99 ? 5.060 3.996 -11.290 1.00 86.31 99 PRO A CA 1
ATOM 751 C C . PRO A 1 99 ? 4.989 3.589 -12.765 1.00 86.31 99 PRO A C 1
ATOM 753 O O . PRO A 1 99 ? 3.879 3.565 -13.306 1.00 86.31 99 PRO A O 1
ATOM 756 N N . ASN A 1 100 ? 6.130 3.250 -13.373 1.00 87.94 100 ASN A N 1
ATOM 757 C CA . ASN A 1 100 ? 6.267 2.895 -14.787 1.00 87.94 100 ASN A CA 1
ATOM 758 C C . ASN A 1 100 ? 6.035 1.403 -15.065 1.00 87.94 100 ASN A C 1
ATOM 760 O O . ASN A 1 100 ? 5.989 0.998 -16.225 1.00 87.94 100 ASN A O 1
ATOM 764 N N . VAL A 1 101 ? 5.870 0.589 -14.021 1.00 89.31 101 VAL A N 1
ATOM 765 C CA . VAL A 1 101 ? 5.592 -0.845 -14.135 1.00 89.31 101 VAL A CA 1
ATOM 766 C C . VAL A 1 101 ? 4.089 -1.085 -13.979 1.00 89.31 101 VAL A C 1
ATOM 768 O O . VAL A 1 101 ? 3.404 -0.438 -13.176 1.00 89.31 101 VAL A O 1
ATOM 771 N N . ALA A 1 102 ? 3.549 -1.995 -14.789 1.00 89.25 102 ALA A N 1
ATOM 772 C CA . ALA A 1 102 ? 2.162 -2.429 -14.673 1.00 89.25 102 ALA A CA 1
ATOM 773 C C . ALA A 1 102 ? 1.984 -3.294 -13.422 1.00 89.25 102 ALA A C 1
ATOM 775 O O . ALA A 1 102 ? 2.847 -4.102 -13.085 1.00 89.25 102 ALA A O 1
ATOM 776 N N . SER A 1 103 ? 0.856 -3.131 -12.730 1.00 89.81 103 SER A N 1
ATOM 777 C CA . SER A 1 103 ? 0.597 -3.916 -11.530 1.00 89.81 103 SER A CA 1
ATOM 778 C C . SER A 1 103 ? 0.289 -5.373 -11.856 1.00 89.81 103 SER A C 1
ATOM 780 O O . SER A 1 103 ? -0.469 -5.632 -12.791 1.00 89.81 103 SER A O 1
ATOM 782 N N . TRP A 1 104 ? 0.793 -6.305 -11.051 1.00 88.00 104 TRP A N 1
ATOM 783 C CA . TRP A 1 104 ? 0.533 -7.739 -11.203 1.00 88.00 104 TRP A CA 1
ATOM 784 C C . TRP A 1 104 ? -0.007 -8.348 -9.894 1.00 88.00 104 TRP A C 1
ATOM 786 O O . TRP A 1 104 ? 0.405 -7.925 -8.814 1.00 88.00 104 TRP A O 1
ATOM 796 N N . PRO A 1 105 ? -0.957 -9.297 -9.944 1.00 84.19 105 PRO A N 1
ATOM 797 C CA . PRO A 1 105 ? -1.564 -9.879 -8.745 1.00 84.19 105 PRO A CA 1
ATOM 798 C C . PRO A 1 105 ? -0.590 -10.807 -8.012 1.00 84.19 105 PRO A C 1
ATOM 800 O O . PRO A 1 105 ? -0.005 -11.694 -8.627 1.00 84.19 105 PRO A O 1
ATOM 803 N N . THR A 1 106 ? -0.460 -10.668 -6.691 1.00 77.62 106 THR A N 1
ATOM 804 C CA . THR A 1 106 ? 0.488 -11.474 -5.897 1.00 77.62 106 THR A CA 1
ATOM 805 C C . THR A 1 106 ? 0.062 -12.926 -5.635 1.00 77.62 106 THR A C 1
ATOM 807 O O . THR A 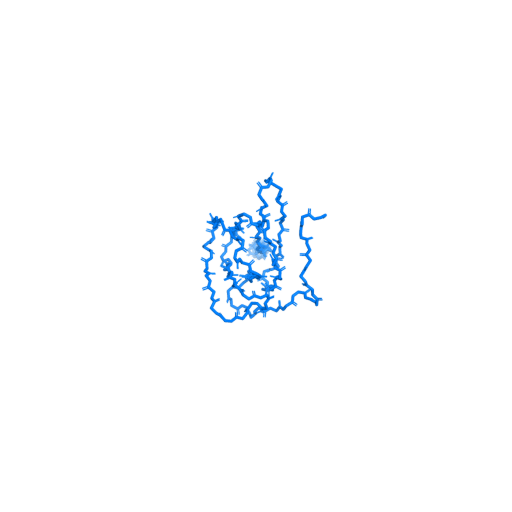1 106 ? 0.796 -13.651 -4.970 1.00 77.62 106 THR A O 1
ATOM 810 N N . GLY A 1 107 ? -1.089 -13.374 -6.150 1.00 68.19 107 GLY A N 1
ATOM 811 C CA . GLY A 1 107 ? -1.582 -14.755 -6.035 1.00 68.19 107 GLY A CA 1
ATOM 812 C C . GLY A 1 107 ? -3.037 -14.871 -5.556 1.00 68.19 107 GLY A C 1
ATOM 813 O O . GLY A 1 107 ? -3.636 -13.890 -5.117 1.00 68.19 107 GLY A O 1
ATOM 814 N N . ASP A 1 108 ? -3.598 -16.082 -5.664 1.00 59.66 108 ASP A N 1
ATOM 815 C CA . ASP A 1 108 ? -5.035 -16.418 -5.596 1.00 59.66 108 ASP A CA 1
ATOM 816 C C . ASP A 1 108 ? -5.658 -16.372 -4.182 1.00 59.66 108 ASP A C 1
ATOM 818 O O . ASP A 1 108 ? -6.234 -17.349 -3.698 1.00 59.66 108 ASP A O 1
ATOM 822 N N . GLY A 1 109 ? -5.569 -15.240 -3.480 1.00 70.94 109 GLY A N 1
ATOM 823 C CA . GLY A 1 109 ? -6.260 -15.090 -2.199 1.00 70.94 109 GLY A CA 1
ATOM 824 C C . GLY A 1 109 ? -6.204 -13.698 -1.574 1.00 70.94 109 GLY A C 1
ATOM 825 O O . GLY A 1 109 ? -5.384 -12.856 -1.925 1.00 70.94 109 GLY A O 1
ATOM 826 N N . CYS A 1 110 ? -7.092 -13.473 -0.605 1.00 81.44 110 CYS A N 1
ATOM 827 C CA . CYS A 1 110 ? -7.081 -12.310 0.282 1.00 81.44 110 CYS A CA 1
ATOM 828 C C . CYS A 1 110 ? -6.685 -12.781 1.688 1.00 81.44 110 CYS A C 1
ATOM 830 O O . CYS A 1 110 ? -7.572 -13.160 2.457 1.00 81.44 110 CYS A O 1
ATOM 832 N N . PRO A 1 111 ? -5.380 -12.845 2.012 1.00 81.12 111 PRO A N 1
ATOM 833 C CA . PRO A 1 111 ? -4.934 -13.319 3.315 1.00 81.12 111 PRO A CA 1
ATOM 834 C C . PRO A 1 111 ? -5.335 -12.337 4.420 1.00 81.12 111 PRO A C 1
ATOM 836 O O . PRO A 1 111 ? -5.452 -11.128 4.196 1.00 81.12 111 PRO A O 1
ATOM 839 N N . ASN A 1 112 ? -5.521 -12.856 5.633 1.00 82.19 112 ASN A N 1
ATOM 840 C CA . ASN A 1 112 ? -5.590 -12.009 6.813 1.00 82.19 112 ASN A CA 1
ATOM 841 C C . ASN A 1 112 ? -4.160 -11.659 7.245 1.00 82.19 112 ASN A C 1
ATOM 843 O O . ASN A 1 112 ? -3.391 -12.538 7.611 1.00 82.19 112 ASN A O 1
ATOM 847 N N . TYR A 1 113 ? -3.800 -10.378 7.184 1.00 81.62 113 TYR A N 1
ATOM 848 C CA . TYR A 1 113 ? -2.468 -9.903 7.574 1.00 81.62 113 TYR A CA 1
ATOM 849 C C . TYR A 1 113 ? -2.309 -9.732 9.092 1.00 81.62 113 TYR A C 1
ATOM 851 O O . TYR A 1 113 ? -1.250 -9.315 9.536 1.00 81.62 113 TYR A O 1
ATOM 859 N N . TYR A 1 114 ? -3.343 -9.981 9.895 1.00 79.69 114 TYR A N 1
ATOM 860 C CA . TYR A 1 114 ? -3.310 -9.735 11.341 1.00 79.69 114 TYR A CA 1
ATOM 861 C C . TYR A 1 114 ? -3.455 -11.002 12.194 1.00 79.69 114 TYR A C 1
ATOM 863 O O . TYR A 1 114 ? -3.562 -10.870 13.413 1.00 79.69 114 TYR A O 1
ATOM 871 N N . ASP A 1 115 ? -3.478 -12.181 11.565 1.00 69.62 115 ASP A N 1
ATOM 872 C CA . ASP A 1 115 ? -3.536 -13.488 12.240 1.00 69.62 115 ASP A CA 1
ATOM 873 C C . ASP A 1 115 ? -2.139 -14.070 12.506 1.00 69.62 115 ASP A C 1
ATOM 875 O O . ASP A 1 115 ? -1.219 -13.823 11.688 1.00 69.62 115 ASP A O 1
#